Protein AF-A0AA37GB22-F1 (afdb_monomer_lite)

Sequence (127 aa):
MAALPAFGNYHHVQLAEALDAALDQRLGRHLRPTPAHLSRVVYIPKHKDITTHLPLYDVTDNYAKAVKSEYIGSSKFKLNLAMMKRPNGDGTDAEVRYLVNLESGLGETIVTVERRVPAHNGEMVKT

Radius of gyration: 21.54 Å; chains: 1; bounding box: 36×46×67 Å

pLDDT: mean 77.65, std 15.14, range [37.91, 92.06]

Structure (mmCIF, N/CA/C/O backbone):
data_AF-A0AA37GB22-F1
#
_entry.id   AF-A0AA37GB22-F1
#
loop_
_atom_site.group_PDB
_atom_site.id
_atom_site.type_symbol
_atom_site.label_atom_id
_atom_site.label_alt_id
_atom_site.label_comp_id
_atom_site.label_asym_id
_atom_site.label_entity_id
_atom_site.label_seq_id
_atom_site.pdbx_PDB_ins_code
_atom_site.Cartn_x
_atom_site.Cartn_y
_atom_site.Cartn_z
_atom_site.occupancy
_atom_site.B_iso_or_equiv
_atom_site.auth_seq_id
_atom_site.auth_comp_id
_atom_site.auth_asym_id
_atom_site.auth_atom_id
_atom_site.pdbx_PDB_model_num
ATOM 1 N N . MET A 1 1 ? -16.542 29.636 42.861 1.00 37.91 1 MET A N 1
ATOM 2 C CA . MET A 1 1 ? -15.179 29.229 42.459 1.00 37.91 1 MET A CA 1
ATOM 3 C C . MET A 1 1 ? -15.221 27.755 42.100 1.00 37.91 1 MET A C 1
ATOM 5 O O . MET A 1 1 ? -15.418 26.943 42.992 1.00 37.91 1 MET A O 1
ATOM 9 N N . ALA A 1 2 ? -15.151 27.414 40.812 1.00 42.41 2 ALA A N 1
ATOM 10 C CA . ALA A 1 2 ? -15.053 26.023 40.376 1.00 42.41 2 ALA A CA 1
ATOM 11 C C . ALA A 1 2 ? -13.574 25.614 40.408 1.00 42.41 2 ALA A C 1
ATOM 13 O O . ALA A 1 2 ? -12.738 26.290 39.809 1.00 42.41 2 ALA A O 1
ATOM 14 N N . ALA A 1 3 ? -13.253 24.567 41.166 1.00 43.38 3 ALA A N 1
ATOM 15 C CA . ALA A 1 3 ? -11.902 24.033 41.258 1.00 43.38 3 ALA A CA 1
ATOM 16 C C . ALA A 1 3 ? -11.512 23.358 39.933 1.00 43.38 3 ALA A C 1
ATOM 18 O O . ALA A 1 3 ? -12.283 22.578 39.373 1.00 43.38 3 ALA A O 1
ATOM 19 N N . LEU A 1 4 ? -10.319 23.678 39.433 1.00 43.03 4 LEU A N 1
ATOM 20 C CA . LEU A 1 4 ? -9.712 23.013 38.282 1.00 43.03 4 LEU A CA 1
ATOM 21 C C . LEU A 1 4 ? -9.394 21.551 38.647 1.00 43.03 4 LEU A C 1
ATOM 23 O O . LEU A 1 4 ? -8.898 21.309 39.750 1.00 43.03 4 LEU A O 1
ATOM 27 N N . PRO A 1 5 ? -9.635 20.573 37.757 1.00 44.84 5 PRO A N 1
ATOM 28 C CA . PRO A 1 5 ? -9.230 19.199 38.015 1.00 44.84 5 PRO A CA 1
ATOM 29 C C . PRO A 1 5 ? -7.699 19.096 38.032 1.00 44.84 5 PRO A C 1
ATOM 31 O O . PRO A 1 5 ? -7.008 19.605 37.146 1.00 44.84 5 PRO A O 1
ATOM 34 N N . ALA A 1 6 ? -7.176 18.439 39.066 1.00 47.34 6 ALA A N 1
ATOM 35 C CA . ALA A 1 6 ? -5.760 18.145 39.222 1.00 47.34 6 ALA A CA 1
ATOM 36 C C . ALA A 1 6 ? -5.305 17.147 38.145 1.00 47.34 6 ALA A C 1
ATOM 38 O O . ALA A 1 6 ? -5.664 15.971 38.172 1.00 47.34 6 ALA A O 1
ATOM 39 N N . PHE A 1 7 ? -4.484 17.615 37.205 1.00 46.41 7 PHE A N 1
ATOM 40 C CA . PHE A 1 7 ? -3.728 16.752 36.301 1.00 46.41 7 PHE A CA 1
ATOM 41 C C . PHE A 1 7 ? -2.580 16.107 37.080 1.00 46.41 7 PHE A C 1
ATOM 43 O O . PHE A 1 7 ? -1.464 16.618 37.124 1.00 46.41 7 PHE A O 1
ATOM 50 N N . GLY A 1 8 ? -2.880 14.992 37.737 1.00 45.06 8 GLY A N 1
ATOM 51 C CA . GLY A 1 8 ? -1.917 14.224 38.513 1.00 45.06 8 GLY A CA 1
ATOM 52 C C . GLY A 1 8 ? -2.305 12.756 38.552 1.00 45.06 8 GLY A C 1
ATOM 53 O O . GLY A 1 8 ? -2.774 12.289 39.578 1.00 45.06 8 GLY A O 1
ATOM 54 N N . ASN A 1 9 ? -2.168 12.061 37.419 1.00 41.22 9 ASN A N 1
ATOM 55 C CA . ASN A 1 9 ? -1.970 10.609 37.360 1.00 41.22 9 ASN A CA 1
ATOM 56 C C . ASN A 1 9 ? -1.660 10.187 35.916 1.00 41.22 9 ASN A C 1
ATOM 58 O O . ASN A 1 9 ? -2.557 9.992 35.101 1.00 41.22 9 ASN A O 1
ATOM 62 N N . TYR A 1 10 ? -0.375 10.026 35.595 1.00 47.22 10 TYR A N 1
ATOM 63 C CA . TYR A 1 10 ? 0.077 9.386 34.357 1.00 47.22 10 TYR A CA 1
ATOM 64 C C . TYR A 1 10 ? 0.153 7.870 34.563 1.00 47.22 10 TYR A C 1
ATOM 66 O O . TYR A 1 10 ? 1.226 7.276 34.506 1.00 47.22 10 TYR A O 1
ATOM 74 N N . HIS A 1 11 ? -0.978 7.231 34.844 1.00 46.94 11 HIS A N 1
ATOM 75 C CA . HIS A 1 11 ? -1.048 5.775 34.896 1.00 46.94 11 HIS A CA 1
ATOM 76 C C . HIS A 1 11 ? -2.040 5.306 33.838 1.00 46.94 11 HIS A C 1
ATOM 78 O O . HIS A 1 11 ? -3.234 5.552 33.939 1.00 46.94 11 HIS A O 1
ATOM 84 N N . HIS A 1 12 ? -1.492 4.666 32.802 1.00 47.06 12 HIS A N 1
ATOM 85 C CA . HIS A 1 12 ? -2.202 4.086 31.664 1.00 47.06 12 HIS A CA 1
ATOM 86 C C . HIS A 1 12 ? -3.005 5.085 30.830 1.00 47.06 12 HIS A C 1
ATOM 88 O O . HIS A 1 12 ? -4.229 5.041 30.793 1.00 47.06 12 HIS A O 1
ATOM 94 N N . VAL A 1 13 ? -2.306 5.903 30.036 1.00 50.47 13 VAL A N 1
ATOM 95 C CA . VAL A 1 13 ? -2.905 6.324 28.766 1.00 50.47 13 VAL A CA 1
ATOM 96 C C . VAL A 1 13 ? -3.147 5.037 27.985 1.00 50.47 13 VAL A C 1
ATOM 98 O O . VAL A 1 13 ? -2.203 4.420 27.483 1.00 50.47 13 VAL A O 1
ATOM 101 N N . GLN A 1 14 ? -4.392 4.565 27.953 1.00 56.94 14 GLN A N 1
ATOM 102 C CA . GLN A 1 14 ? -4.750 3.468 27.075 1.00 56.94 14 GLN A CA 1
ATOM 103 C C . GLN A 1 14 ? -4.444 3.965 25.664 1.00 56.94 14 GLN A C 1
ATOM 105 O O . GLN A 1 14 ? -5.015 4.953 25.214 1.00 56.94 14 GLN A O 1
ATOM 110 N N . LEU A 1 15 ? -3.502 3.327 24.966 1.00 57.31 15 LEU A N 1
ATOM 111 C CA . LEU A 1 15 ? -3.123 3.709 23.597 1.00 57.31 15 LEU A CA 1
ATOM 112 C C . LEU A 1 15 ? -4.353 3.830 22.680 1.00 57.31 15 LEU A C 1
ATOM 114 O O . LEU A 1 15 ? -4.354 4.633 21.755 1.00 57.31 15 LEU A O 1
ATOM 118 N N . ALA A 1 16 ? -5.414 3.077 22.981 1.00 59.59 16 ALA A N 1
ATOM 119 C CA . ALA A 1 16 ? -6.717 3.195 22.344 1.00 59.59 16 ALA A CA 1
ATOM 120 C C . ALA A 1 16 ? -7.367 4.584 22.519 1.00 59.59 16 ALA A C 1
ATOM 122 O O . ALA A 1 16 ? -7.873 5.121 21.541 1.00 59.59 16 ALA A O 1
ATOM 123 N N . GLU A 1 17 ? -7.316 5.178 23.713 1.00 58.88 17 GLU A N 1
ATOM 124 C CA . GLU A 1 17 ? -7.845 6.520 24.006 1.00 58.88 17 GLU A CA 1
ATOM 125 C C . GLU A 1 17 ? -6.954 7.631 23.427 1.00 58.88 17 GLU A C 1
ATOM 127 O O . GLU A 1 17 ? -7.451 8.650 22.952 1.00 58.88 17 GLU A O 1
ATOM 132 N N . ALA A 1 18 ? -5.630 7.431 23.398 1.00 61.78 18 ALA A N 1
ATOM 133 C CA . ALA A 1 18 ? -4.695 8.386 22.785 1.00 61.78 18 ALA A CA 1
ATOM 134 C C . ALA A 1 18 ? -4.788 8.452 21.257 1.00 61.78 18 ALA A C 1
ATOM 136 O O . ALA A 1 18 ? -4.402 9.452 20.656 1.00 61.78 18 ALA A O 1
ATOM 137 N N . LEU A 1 19 ? -5.248 7.376 20.624 1.00 66.50 19 LEU A N 1
ATOM 138 C CA . LEU A 1 19 ? -5.378 7.265 19.173 1.00 66.50 19 LEU A CA 1
ATOM 139 C C . LEU A 1 19 ? -6.836 7.402 18.722 1.00 66.50 19 LEU A C 1
ATOM 141 O O . LEU A 1 19 ? -7.150 7.090 17.573 1.00 66.50 19 LEU A O 1
ATOM 145 N N . ASP A 1 20 ? -7.719 7.838 19.619 1.00 78.25 20 ASP A N 1
ATOM 146 C CA . ASP A 1 20 ? -9.141 7.937 19.342 1.00 78.25 20 ASP A CA 1
ATOM 147 C C . ASP A 1 20 ? -9.466 9.084 18.372 1.00 78.25 20 ASP A C 1
ATOM 149 O O . ASP A 1 20 ? -8.881 10.173 18.408 1.00 78.25 20 ASP A O 1
ATOM 153 N N . ALA A 1 21 ? -10.461 8.852 17.517 1.00 73.25 21 ALA A N 1
ATOM 154 C CA . ALA A 1 21 ? -10.919 9.823 16.534 1.00 73.25 21 ALA A CA 1
ATOM 155 C C . ALA A 1 21 ? -11.466 11.098 17.200 1.00 73.25 21 ALA A C 1
ATOM 157 O O . ALA A 1 21 ? -11.327 12.188 16.639 1.00 73.25 21 ALA A O 1
ATOM 158 N N . ALA A 1 22 ? -12.038 10.993 18.407 1.00 77.19 22 ALA A N 1
ATOM 159 C CA . ALA A 1 22 ? -12.500 12.155 19.162 1.00 77.19 22 ALA A CA 1
ATOM 160 C C 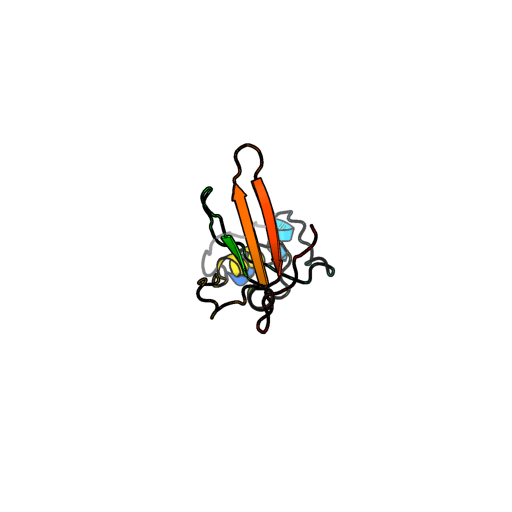. ALA A 1 22 ? -11.332 13.050 19.605 1.00 77.19 22 ALA A C 1
ATOM 162 O O . ALA A 1 22 ? -11.444 14.277 19.580 1.00 77.19 22 ALA A O 1
ATOM 163 N N . LEU A 1 23 ? -10.186 12.463 19.963 1.00 82.38 23 LEU A N 1
ATOM 164 C CA . LEU A 1 23 ? -8.980 13.222 20.287 1.00 82.38 23 LEU A CA 1
ATOM 165 C C . LEU A 1 23 ? -8.420 13.915 19.042 1.00 82.38 23 LEU A C 1
ATOM 167 O O . LEU A 1 23 ? -8.105 15.102 19.098 1.00 82.38 23 LEU A O 1
ATOM 171 N N . ASP A 1 24 ? -8.376 13.226 17.901 1.00 83.56 24 ASP A N 1
ATOM 172 C CA . ASP A 1 24 ? -7.968 13.835 16.631 1.00 83.56 24 ASP A CA 1
ATOM 173 C C . ASP A 1 24 ? -8.864 15.032 16.249 1.00 83.56 24 ASP A C 1
ATOM 175 O O . ASP A 1 24 ? -8.350 16.081 15.850 1.00 83.56 24 ASP A O 1
ATOM 179 N N . GLN A 1 25 ? -10.184 14.925 16.438 1.00 81.88 25 GLN A N 1
ATOM 180 C CA . GLN A 1 25 ? -11.118 16.037 16.222 1.00 81.88 25 GLN A CA 1
ATOM 181 C C . GLN A 1 25 ? -10.878 17.202 17.190 1.00 81.88 25 GLN A C 1
ATOM 183 O O . GLN A 1 25 ? -10.869 18.358 16.767 1.00 81.88 25 GLN A O 1
ATOM 188 N N . ARG A 1 26 ? -10.631 16.921 18.478 1.00 83.56 26 ARG A N 1
ATOM 189 C CA . ARG A 1 26 ? -10.290 17.951 19.480 1.00 83.56 26 ARG A CA 1
ATOM 190 C C . ARG A 1 26 ? -8.978 18.668 19.167 1.00 83.56 26 ARG A C 1
ATOM 192 O O . ARG A 1 26 ? -8.827 19.829 19.530 1.00 83.56 26 ARG A O 1
ATOM 199 N N . LEU A 1 27 ? -8.059 18.006 18.467 1.00 84.19 27 LEU A N 1
ATOM 200 C CA . LEU A 1 27 ? -6.825 18.597 17.942 1.00 84.19 27 LEU A CA 1
ATOM 201 C C . LEU A 1 27 ? -7.030 19.353 16.614 1.00 84.19 27 LEU A C 1
ATOM 203 O O . LEU A 1 27 ? -6.052 19.732 15.971 1.00 84.19 27 LEU A O 1
ATOM 207 N N . GLY A 1 28 ? -8.277 19.564 16.180 1.00 82.56 28 GLY A N 1
ATOM 208 C CA . GLY A 1 28 ? -8.612 20.309 14.966 1.00 82.56 28 GLY A CA 1
ATOM 209 C C . GLY A 1 28 ? -8.399 19.528 13.668 1.00 82.56 28 GLY A C 1
ATOM 210 O O . GLY A 1 28 ? -8.357 20.125 12.593 1.00 82.56 28 GLY A O 1
ATOM 211 N N . ARG A 1 29 ? -8.242 18.198 13.723 1.00 83.50 29 ARG A N 1
ATOM 212 C CA . ARG A 1 29 ? -8.087 17.380 12.512 1.00 83.50 29 ARG A CA 1
ATOM 213 C C . ARG A 1 29 ? -9.450 17.080 11.897 1.00 83.50 29 ARG A C 1
ATOM 215 O O . ARG A 1 29 ? -10.327 16.501 12.533 1.00 83.50 29 ARG A O 1
ATOM 222 N N . HIS A 1 30 ? -9.600 17.405 10.617 1.00 82.62 30 HIS A N 1
ATOM 223 C CA . HIS A 1 30 ? -10.797 17.094 9.836 1.00 82.62 30 HIS A CA 1
ATOM 224 C C . HIS A 1 30 ? -10.655 15.738 9.146 1.00 82.62 30 HIS A C 1
ATOM 226 O O . HIS A 1 30 ? -10.303 15.644 7.970 1.00 82.62 30 HIS A O 1
ATOM 232 N N . LEU A 1 31 ? -10.905 14.680 9.910 1.00 84.56 31 LEU A N 1
ATOM 233 C CA . LEU A 1 31 ? -10.847 13.309 9.423 1.00 84.56 31 LEU A CA 1
ATOM 234 C C . LEU A 1 31 ? -12.021 13.005 8.483 1.00 84.56 31 LEU A C 1
ATOM 236 O O . LEU A 1 31 ? -13.154 13.417 8.732 1.00 84.56 31 LEU A O 1
ATOM 240 N N . ARG A 1 32 ? -11.751 12.275 7.397 1.00 82.44 32 ARG A N 1
ATOM 241 C CA . ARG A 1 32 ? -12.763 11.824 6.433 1.00 82.44 32 ARG A CA 1
ATOM 242 C C . ARG A 1 32 ? -12.609 10.328 6.166 1.00 82.44 32 ARG A C 1
ATOM 244 O O . ARG A 1 32 ? -11.489 9.813 6.245 1.00 82.44 32 ARG A O 1
ATOM 251 N N . PRO A 1 33 ? -13.712 9.613 5.883 1.00 83.19 33 PRO A N 1
ATOM 252 C CA . PRO A 1 33 ? -13.626 8.211 5.502 1.00 83.19 33 PRO A CA 1
ATOM 253 C C . PRO A 1 33 ? -12.888 8.081 4.170 1.00 83.19 33 PRO A C 1
ATOM 255 O O . PRO A 1 33 ? -12.842 9.028 3.379 1.00 83.19 33 PRO A O 1
ATOM 258 N N . THR A 1 34 ? -12.332 6.898 3.913 1.00 81.81 34 THR A N 1
ATOM 259 C CA . THR A 1 34 ? -11.771 6.570 2.601 1.00 81.81 34 THR A CA 1
ATOM 260 C C . THR A 1 34 ? -12.836 6.780 1.524 1.00 81.81 34 THR A C 1
ATOM 262 O O . THR A 1 34 ? -13.927 6.215 1.639 1.00 81.81 34 THR A O 1
ATOM 265 N N . PRO A 1 35 ? -12.566 7.592 0.487 1.00 85.50 35 PRO A N 1
ATOM 266 C CA . PRO A 1 35 ? -13.505 7.765 -0.611 1.00 85.50 35 PRO A CA 1
ATOM 267 C C . PRO A 1 35 ? -13.864 6.421 -1.257 1.00 85.50 35 PRO A C 1
ATOM 269 O O . PRO A 1 35 ? -12.977 5.651 -1.613 1.00 85.50 35 PRO A O 1
ATOM 272 N N . ALA A 1 36 ? -15.158 6.162 -1.463 1.00 85.00 36 ALA A N 1
ATOM 273 C CA . ALA A 1 36 ? -15.656 4.859 -1.924 1.00 85.00 36 ALA A CA 1
ATOM 274 C C . ALA A 1 36 ? -15.143 4.426 -3.313 1.00 85.00 36 ALA A C 1
ATOM 276 O O . ALA A 1 36 ? -15.149 3.242 -3.633 1.00 85.00 36 ALA A O 1
ATOM 277 N N . HIS A 1 37 ? -14.695 5.373 -4.142 1.00 87.38 37 HIS A N 1
ATOM 278 C CA . HIS A 1 37 ? -14.119 5.077 -5.456 1.00 87.38 37 HIS A CA 1
ATOM 279 C C . HIS A 1 37 ? -12.678 4.538 -5.377 1.00 87.38 37 HIS A C 1
ATOM 281 O O . HIS A 1 37 ? -12.173 4.005 -6.365 1.00 87.38 37 HIS A O 1
ATOM 287 N N . LEU A 1 38 ? -12.007 4.660 -4.226 1.00 86.38 38 LEU A N 1
ATOM 288 C CA . LEU A 1 38 ? -10.673 4.105 -4.007 1.00 86.38 38 LEU A CA 1
ATOM 289 C C . LEU A 1 38 ? -10.797 2.642 -3.576 1.00 86.38 38 LEU A C 1
ATOM 291 O O . LEU A 1 38 ? -11.021 2.337 -2.409 1.00 86.38 38 LEU A O 1
ATOM 295 N N . SER A 1 39 ? -10.662 1.737 -4.542 1.00 86.75 39 SER A N 1
ATOM 296 C CA . SER A 1 39 ? -10.913 0.300 -4.360 1.00 86.75 39 SER A CA 1
ATOM 297 C C . SER A 1 39 ? -9.656 -0.569 -4.310 1.00 86.75 39 SER A C 1
ATOM 299 O O . SER A 1 39 ? -9.753 -1.748 -3.978 1.00 86.75 39 SER A O 1
ATOM 301 N N . ARG A 1 40 ? -8.483 -0.020 -4.645 1.00 89.12 40 ARG A N 1
ATOM 302 C CA . ARG A 1 40 ? -7.221 -0.768 -4.712 1.00 89.12 40 ARG A CA 1
ATOM 303 C C . ARG A 1 40 ? -6.096 -0.012 -4.024 1.00 89.12 40 ARG A C 1
ATOM 305 O O . ARG A 1 40 ? -5.984 1.205 -4.165 1.00 89.12 40 ARG A O 1
ATOM 312 N N . VAL A 1 41 ? -5.232 -0.758 -3.343 1.00 90.81 41 VAL A N 1
ATOM 313 C CA . VAL A 1 41 ? -4.003 -0.242 -2.740 1.00 90.81 41 VAL A CA 1
ATOM 314 C C . VAL A 1 41 ? -2.812 -0.978 -3.321 1.00 90.81 41 VAL A C 1
ATOM 316 O O . VAL A 1 41 ? -2.757 -2.205 -3.323 1.00 90.81 41 VAL A O 1
ATOM 319 N N . VAL A 1 42 ? -1.850 -0.204 -3.813 1.00 92.06 42 VAL A N 1
ATOM 320 C CA . VAL A 1 42 ? -0.642 -0.723 -4.444 1.00 92.06 42 VAL A CA 1
ATOM 321 C C . VAL A 1 42 ? 0.571 -0.278 -3.637 1.00 92.06 42 VAL A C 1
ATOM 323 O O . VAL A 1 42 ? 0.713 0.903 -3.320 1.00 92.06 42 VAL A O 1
ATOM 326 N N . TYR A 1 43 ? 1.443 -1.222 -3.295 1.00 91.75 43 TYR A N 1
ATOM 327 C CA . TYR A 1 43 ? 2.710 -0.938 -2.633 1.00 91.75 43 TYR A CA 1
ATOM 328 C C . TYR A 1 43 ? 3.816 -0.724 -3.666 1.00 91.75 43 TYR A C 1
ATOM 330 O O . TYR A 1 43 ? 4.039 -1.572 -4.533 1.00 91.75 43 TYR A O 1
ATOM 338 N N . ILE A 1 44 ? 4.523 0.400 -3.528 1.00 91.56 44 ILE A N 1
ATOM 339 C CA . ILE A 1 44 ? 5.711 0.741 -4.311 1.00 91.56 44 ILE A CA 1
ATOM 340 C C . ILE A 1 44 ? 6.945 0.443 -3.446 1.00 91.56 44 ILE A C 1
ATOM 342 O O . ILE A 1 44 ? 7.148 1.112 -2.426 1.00 91.56 44 ILE A O 1
ATOM 346 N N . PRO A 1 45 ? 7.776 -0.544 -3.815 1.00 89.88 45 PRO A N 1
ATOM 347 C CA . PRO A 1 45 ? 9.016 -0.819 -3.109 1.00 89.88 45 PRO A CA 1
ATOM 348 C C . PRO A 1 45 ? 9.989 0.351 -3.174 1.00 89.88 45 PRO A C 1
ATOM 350 O O . PRO A 1 45 ? 9.964 1.186 -4.086 1.00 89.88 45 PRO A O 1
ATOM 353 N N . LYS A 1 46 ? 10.919 0.365 -2.218 1.00 88.94 46 LYS A N 1
ATOM 354 C CA . LYS A 1 46 ? 12.071 1.259 -2.289 1.00 88.94 46 LYS A CA 1
ATOM 355 C C . LYS A 1 46 ? 12.850 0.960 -3.570 1.00 88.94 46 LYS A C 1
ATOM 357 O O . LYS A 1 46 ? 13.268 -0.172 -3.789 1.00 88.94 46 LYS A O 1
ATOM 362 N N . HIS A 1 47 ? 13.077 1.993 -4.363 1.00 88.81 47 HIS A N 1
ATOM 363 C CA . HIS A 1 47 ? 13.826 1.938 -5.610 1.00 88.81 47 HIS A CA 1
ATOM 364 C C . HIS A 1 47 ? 14.946 2.983 -5.588 1.00 88.81 47 HIS A C 1
ATOM 366 O O . HIS A 1 47 ? 14.994 3.849 -4.711 1.00 88.81 47 HIS A O 1
ATOM 372 N N . LYS A 1 48 ? 15.895 2.836 -6.508 1.00 88.06 48 LYS A N 1
ATOM 373 C CA . LYS A 1 48 ? 16.986 3.787 -6.764 1.00 88.06 48 LYS A CA 1
ATOM 374 C C . LYS A 1 48 ? 16.865 4.329 -8.184 1.00 88.06 48 LYS A C 1
ATOM 376 O O . LYS A 1 48 ? 16.213 3.702 -9.012 1.00 88.06 48 LYS A O 1
ATOM 381 N N . ASP A 1 49 ? 17.592 5.391 -8.489 1.00 84.19 49 ASP A N 1
ATOM 382 C CA . ASP A 1 49 ? 17.586 6.015 -9.821 1.00 84.19 49 ASP A CA 1
ATOM 383 C C . ASP A 1 49 ? 18.063 5.067 -10.941 1.00 84.19 49 ASP A C 1
ATOM 385 O O . ASP A 1 49 ? 17.738 5.264 -12.102 1.00 84.19 49 ASP A O 1
ATOM 389 N N . ILE A 1 50 ? 18.776 3.990 -10.591 1.00 85.38 50 ILE A N 1
ATOM 390 C CA . ILE A 1 50 ? 19.218 2.933 -11.520 1.00 85.38 50 ILE A CA 1
ATOM 391 C C . ILE A 1 50 ? 18.172 1.826 -11.764 1.00 85.38 50 ILE A C 1
ATOM 393 O O . ILE A 1 50 ? 18.486 0.809 -12.377 1.00 85.38 50 ILE A O 1
ATOM 397 N N . THR A 1 51 ? 16.964 1.942 -11.204 1.00 87.38 51 THR A N 1
ATOM 398 C CA . THR A 1 51 ? 15.953 0.872 -11.269 1.00 87.38 51 THR A CA 1
ATOM 399 C C . THR A 1 51 ? 15.316 0.839 -12.651 1.00 87.38 51 THR A C 1
ATOM 401 O O . THR A 1 51 ? 14.586 1.755 -13.004 1.00 87.38 51 THR A O 1
ATOM 404 N N . THR A 1 52 ? 15.546 -0.237 -13.401 1.00 88.88 52 THR A N 1
ATOM 405 C CA . THR A 1 52 ? 14.957 -0.440 -14.736 1.00 88.88 52 THR A CA 1
ATOM 406 C C . THR A 1 52 ? 13.636 -1.203 -14.699 1.00 88.88 52 THR A C 1
ATOM 408 O O . THR A 1 52 ? 12.802 -1.032 -15.578 1.00 88.88 52 THR A O 1
ATOM 411 N N . HIS A 1 53 ? 13.417 -2.027 -13.673 1.00 89.94 53 HIS A N 1
ATOM 412 C CA . HIS A 1 53 ? 12.195 -2.807 -13.492 1.00 89.94 53 HIS A CA 1
ATOM 413 C C . HIS A 1 53 ? 11.687 -2.635 -12.062 1.00 89.94 53 HIS A C 1
ATOM 415 O O . HIS A 1 53 ? 12.362 -3.014 -11.102 1.00 89.94 53 HIS A O 1
ATOM 421 N N . LEU A 1 54 ? 10.497 -2.061 -11.913 1.00 90.62 54 LEU A N 1
ATOM 422 C CA . LEU A 1 54 ? 9.874 -1.778 -10.627 1.00 90.62 54 LEU A CA 1
ATOM 423 C C . LEU A 1 54 ? 8.569 -2.578 -10.486 1.00 90.62 54 LEU A C 1
ATOM 425 O O . LEU A 1 54 ? 7.554 -2.222 -11.092 1.00 90.62 54 LEU A O 1
ATOM 429 N N . PRO A 1 55 ? 8.568 -3.662 -9.689 1.00 89.81 55 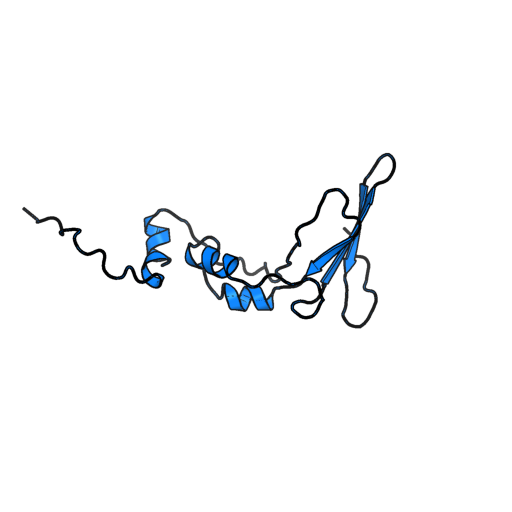PRO A N 1
ATOM 430 C CA . PRO A 1 55 ? 7.352 -4.407 -9.404 1.00 89.81 55 PRO A CA 1
ATOM 431 C C . PRO A 1 55 ? 6.471 -3.632 -8.421 1.00 89.81 55 PRO A C 1
ATOM 433 O O . PRO A 1 55 ? 6.938 -3.167 -7.380 1.00 89.81 55 PRO A O 1
ATOM 436 N N . LEU A 1 56 ? 5.183 -3.534 -8.734 1.00 91.25 56 LEU A N 1
ATOM 437 C CA . LEU A 1 56 ? 4.162 -2.968 -7.865 1.00 91.25 56 LEU A CA 1
ATOM 438 C C . LEU A 1 56 ? 3.240 -4.076 -7.360 1.00 91.25 56 LEU A C 1
ATOM 440 O O . LEU A 1 56 ? 2.706 -4.863 -8.146 1.00 91.25 56 LEU A O 1
ATOM 444 N N . TYR A 1 57 ? 3.031 -4.113 -6.049 1.00 90.81 57 TYR A N 1
ATOM 445 C CA . TYR A 1 57 ? 2.327 -5.207 -5.379 1.00 90.81 57 TYR A CA 1
ATOM 446 C C . TYR A 1 57 ? 0.904 -4.791 -5.035 1.00 90.81 57 TYR A C 1
ATOM 448 O O . TYR A 1 57 ? 0.711 -3.716 -4.463 1.00 90.81 57 TYR A O 1
ATOM 456 N N . ASP A 1 58 ? -0.086 -5.629 -5.342 1.00 90.94 58 ASP A N 1
ATOM 457 C CA . ASP A 1 58 ? -1.441 -5.422 -4.826 1.00 90.94 58 ASP A CA 1
ATOM 458 C C . ASP A 1 58 ? -1.461 -5.815 -3.345 1.00 90.94 58 ASP A C 1
ATOM 460 O O . ASP A 1 58 ? -1.205 -6.961 -2.981 1.00 90.94 58 ASP A O 1
ATOM 464 N N . VAL A 1 59 ? -1.717 -4.833 -2.484 1.00 91.88 59 VAL A N 1
ATOM 465 C CA . VAL A 1 59 ? -1.779 -5.012 -1.028 1.00 91.88 59 VAL A CA 1
ATOM 466 C C . VAL A 1 59 ? -3.159 -4.662 -0.486 1.00 91.88 59 VAL A C 1
ATOM 468 O O . VAL A 1 59 ? -3.294 -4.402 0.706 1.00 91.88 59 VAL A O 1
ATOM 471 N N . THR A 1 60 ? -4.184 -4.642 -1.341 1.00 91.19 60 THR A N 1
ATOM 472 C CA . THR A 1 60 ? -5.543 -4.212 -0.983 1.00 91.19 60 THR A CA 1
ATOM 473 C C . THR A 1 60 ? -6.083 -4.968 0.230 1.00 91.19 60 THR A C 1
ATOM 475 O O . THR A 1 60 ? -6.532 -4.341 1.189 1.00 91.19 60 THR A O 1
ATOM 478 N N . ASP A 1 61 ? -5.948 -6.294 0.250 1.00 89.62 61 ASP A N 1
ATOM 479 C CA . ASP A 1 61 ? -6.434 -7.120 1.360 1.00 89.62 61 ASP A CA 1
ATOM 480 C C . ASP A 1 61 ? -5.645 -6.884 2.651 1.00 89.62 61 ASP A C 1
ATOM 482 O O . ASP A 1 61 ? -6.222 -6.786 3.736 1.00 89.62 61 ASP A O 1
ATOM 486 N N . ASN A 1 62 ? -4.318 -6.765 2.549 1.00 90.19 62 ASN A N 1
ATOM 487 C CA . ASN A 1 62 ? -3.451 -6.513 3.701 1.00 90.19 62 ASN A CA 1
ATOM 488 C C . ASN A 1 62 ? -3.719 -5.127 4.292 1.00 90.19 62 ASN A C 1
ATOM 490 O O . ASN A 1 62 ? -3.815 -4.978 5.511 1.00 90.19 62 ASN A O 1
ATOM 494 N N . TYR A 1 63 ? -3.918 -4.134 3.428 1.00 90.44 63 TYR A N 1
ATOM 495 C CA . TYR A 1 63 ? -4.306 -2.787 3.806 1.00 90.44 63 TYR A CA 1
ATOM 496 C C . TYR A 1 63 ? -5.662 -2.784 4.512 1.00 90.44 63 TYR A C 1
ATOM 498 O O . TYR A 1 63 ? -5.753 -2.289 5.633 1.00 90.44 63 TYR A O 1
ATOM 506 N N . ALA A 1 64 ? -6.692 -3.399 3.922 1.00 89.50 64 ALA A N 1
ATOM 507 C CA . ALA A 1 64 ? -8.026 -3.471 4.517 1.00 89.50 64 ALA A CA 1
ATOM 508 C C . ALA A 1 64 ? -8.007 -4.150 5.898 1.00 89.50 64 ALA A C 1
ATOM 510 O O . ALA A 1 64 ? -8.655 -3.677 6.832 1.00 89.50 64 ALA A O 1
ATOM 511 N N . LYS A 1 65 ? -7.209 -5.212 6.070 1.00 90.31 65 LYS A N 1
ATOM 512 C CA . LYS A 1 65 ? -7.015 -5.878 7.370 1.00 90.31 65 LYS A CA 1
ATOM 513 C C . LYS A 1 65 ? -6.301 -4.987 8.391 1.00 90.31 65 LYS A C 1
ATOM 515 O O . LYS A 1 65 ? -6.664 -5.012 9.568 1.00 90.31 65 LYS A O 1
ATOM 520 N N . ALA A 1 66 ? -5.302 -4.218 7.955 1.00 89.81 66 ALA A N 1
ATOM 521 C CA . ALA A 1 66 ? -4.506 -3.356 8.823 1.00 89.81 66 ALA A CA 1
ATOM 522 C C . ALA A 1 66 ? -5.278 -2.105 9.264 1.00 89.81 66 ALA A C 1
ATOM 524 O O . ALA A 1 66 ? -5.435 -1.867 10.462 1.00 89.81 66 ALA A O 1
ATOM 525 N N . VAL A 1 67 ? -5.780 -1.307 8.317 1.00 86.62 67 VAL A N 1
ATOM 526 C CA . VAL A 1 67 ? -6.428 -0.022 8.627 1.00 86.62 67 VAL A CA 1
ATOM 527 C C . VAL A 1 67 ? -7.917 -0.152 8.938 1.00 86.62 67 VAL A C 1
ATOM 529 O O . VAL A 1 67 ? -8.467 0.737 9.580 1.00 86.62 67 VAL A O 1
ATOM 532 N N . LYS A 1 68 ? -8.569 -1.257 8.549 1.00 84.31 68 LYS A N 1
ATOM 533 C CA . LYS A 1 68 ? -10.005 -1.499 8.772 1.00 84.31 68 LYS A CA 1
ATOM 534 C C . LYS A 1 68 ? -10.843 -0.308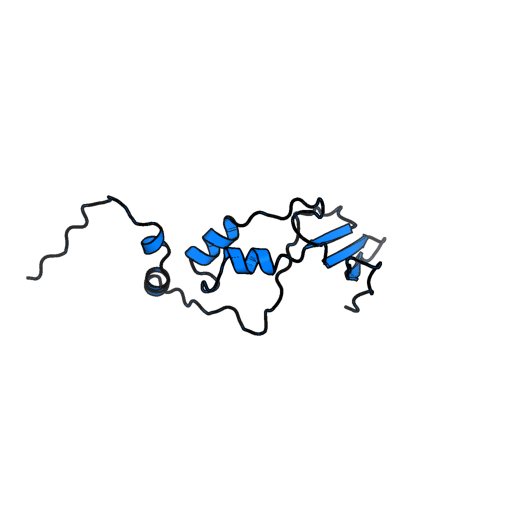 8.277 1.00 84.31 68 LYS A C 1
ATOM 536 O O . LYS A 1 68 ? -10.657 0.144 7.153 1.00 84.31 68 LYS A O 1
ATOM 541 N N . SER A 1 69 ? -11.739 0.207 9.118 1.00 82.62 69 SER A N 1
ATOM 542 C CA . SER A 1 69 ? -12.603 1.359 8.828 1.00 82.62 69 SER A CA 1
ATOM 543 C C . SER A 1 69 ? -12.099 2.657 9.469 1.00 82.62 69 SER A C 1
ATOM 545 O O . SER A 1 69 ? -12.889 3.569 9.707 1.00 82.62 69 SER A O 1
ATOM 547 N N . GLU A 1 70 ? -10.809 2.738 9.809 1.00 86.88 70 GLU A N 1
ATOM 548 C CA . GLU A 1 70 ? -10.237 3.947 10.402 1.00 86.88 70 GLU A CA 1
ATOM 549 C C . GLU A 1 70 ? -10.229 5.101 9.394 1.00 86.88 70 GLU A C 1
ATOM 551 O O . GLU A 1 70 ? -9.934 4.923 8.210 1.00 86.88 70 GLU A O 1
ATOM 556 N N . TYR A 1 71 ? -10.522 6.310 9.871 1.00 87.31 71 TYR A N 1
ATOM 557 C CA . TYR A 1 71 ? -10.500 7.497 9.024 1.00 87.31 71 TYR A CA 1
ATOM 558 C C . TYR A 1 71 ? -9.095 7.780 8.491 1.00 87.31 71 TYR A C 1
ATOM 560 O O . TYR A 1 71 ? -8.120 7.776 9.249 1.00 87.31 71 TYR A O 1
ATOM 568 N N . ILE A 1 72 ? -8.995 8.114 7.202 1.00 85.88 72 ILE A N 1
ATOM 569 C CA . ILE A 1 72 ? -7.709 8.453 6.593 1.00 85.88 72 ILE A CA 1
ATOM 570 C C . ILE A 1 72 ? -7.088 9.628 7.350 1.00 85.88 72 ILE A C 1
ATOM 572 O O . ILE A 1 72 ? -7.707 10.673 7.551 1.00 85.88 72 ILE A O 1
ATOM 576 N N . GLY A 1 73 ? -5.830 9.445 7.750 1.00 83.44 73 GLY A N 1
ATOM 577 C CA . GLY A 1 73 ? -5.041 10.471 8.426 1.00 83.44 73 GLY A CA 1
ATOM 578 C C . GLY A 1 73 ? -5.208 10.526 9.945 1.00 83.44 73 GLY A C 1
ATOM 579 O O . GLY A 1 73 ? -4.470 11.296 10.572 1.00 83.44 73 GLY A O 1
ATOM 580 N N . SER A 1 74 ? -6.087 9.705 10.535 1.00 88.31 74 SER A N 1
ATOM 581 C CA . SER A 1 74 ? -6.182 9.565 11.993 1.00 88.31 74 SER A CA 1
ATOM 582 C C . SER A 1 74 ? -4.883 9.011 12.576 1.00 88.31 74 SER A C 1
ATOM 584 O O . SER A 1 74 ? -4.077 8.372 11.885 1.00 88.31 74 SER A O 1
ATOM 586 N N . SER A 1 75 ? -4.656 9.259 13.862 1.00 88.19 75 SER A N 1
ATOM 587 C CA . SER A 1 75 ? -3.463 8.760 14.549 1.00 88.19 75 SER A CA 1
ATOM 588 C C . SER A 1 75 ? -3.426 7.225 14.525 1.00 88.19 75 SER A C 1
ATOM 590 O O . SER A 1 75 ? -2.391 6.628 14.219 1.00 88.19 75 SER A O 1
ATOM 592 N N . LYS A 1 76 ? -4.584 6.583 14.723 1.00 88.00 76 LYS A N 1
ATOM 593 C CA . LYS A 1 76 ? -4.746 5.127 14.637 1.00 88.00 76 LYS A CA 1
ATOM 594 C C . LYS A 1 76 ? -4.534 4.581 13.229 1.00 88.00 76 LYS A C 1
ATOM 596 O O . LYS A 1 76 ? -3.834 3.587 13.065 1.00 88.00 76 LYS A O 1
ATOM 601 N N . PHE A 1 77 ? -5.067 5.257 12.210 1.00 89.38 77 PHE A N 1
ATOM 602 C CA . PHE A 1 77 ? -4.844 4.906 10.808 1.00 89.38 77 PHE A CA 1
ATOM 603 C C . PHE A 1 77 ? -3.350 4.893 10.475 1.00 89.38 77 PHE A C 1
ATOM 605 O O . PHE A 1 77 ? -2.844 3.916 9.926 1.00 89.38 77 PHE A O 1
ATOM 612 N N . LYS A 1 78 ? -2.629 5.958 10.852 1.00 89.00 78 LYS A N 1
ATOM 613 C CA . LYS A 1 78 ? -1.186 6.085 10.600 1.00 89.00 78 LYS A CA 1
ATOM 614 C C . LYS A 1 78 ? -0.391 4.994 11.305 1.00 89.00 78 LYS A C 1
ATOM 616 O O . LYS A 1 78 ? 0.494 4.408 10.687 1.00 89.00 78 LYS A O 1
ATOM 621 N N . LEU A 1 79 ? -0.712 4.713 12.568 1.00 90.31 79 LEU A N 1
ATOM 622 C CA . LEU A 1 79 ? -0.042 3.664 13.330 1.00 90.31 79 LEU A CA 1
ATOM 623 C C . LEU A 1 79 ? -0.287 2.285 12.706 1.00 90.31 79 LEU A C 1
ATOM 625 O O . LEU A 1 79 ? 0.667 1.561 12.437 1.00 90.31 79 LEU A O 1
ATOM 629 N N . ASN A 1 80 ? -1.544 1.942 12.422 1.00 91.12 80 ASN A N 1
ATOM 630 C CA . ASN A 1 80 ? -1.900 0.657 11.823 1.00 91.12 80 ASN A CA 1
ATOM 631 C C . ASN A 1 80 ? -1.224 0.458 10.462 1.00 91.12 80 ASN A C 1
ATOM 633 O O . ASN A 1 80 ? -0.698 -0.618 10.184 1.00 91.12 80 ASN A O 1
ATOM 637 N N . LEU A 1 81 ? -1.191 1.507 9.636 1.00 90.25 81 LEU A N 1
ATOM 638 C CA . LEU A 1 81 ? -0.505 1.480 8.350 1.00 90.25 81 LEU A CA 1
ATOM 639 C C . LEU A 1 81 ? 1.010 1.288 8.515 1.00 90.25 81 LEU A C 1
ATOM 641 O O . LEU A 1 81 ? 1.608 0.509 7.779 1.00 90.25 81 LEU A O 1
ATOM 645 N N . ALA A 1 82 ? 1.631 1.963 9.488 1.00 89.38 82 ALA A N 1
ATOM 646 C CA . ALA A 1 82 ? 3.062 1.837 9.764 1.00 89.38 82 ALA A CA 1
ATOM 647 C C . ALA A 1 82 ? 3.455 0.440 10.275 1.00 89.38 82 ALA A C 1
ATOM 649 O O . ALA A 1 82 ? 4.563 -0.019 10.001 1.00 89.38 82 ALA A O 1
ATOM 650 N N . MET A 1 83 ? 2.546 -0.232 10.986 1.00 89.62 83 MET A N 1
ATOM 651 C CA . MET A 1 83 ? 2.733 -1.590 11.510 1.00 89.62 83 MET A CA 1
ATOM 652 C C . MET A 1 83 ? 2.409 -2.688 10.488 1.00 89.62 83 MET A C 1
ATOM 654 O O . MET A 1 83 ? 2.677 -3.862 10.745 1.00 89.62 83 MET A O 1
ATOM 658 N N . MET A 1 84 ? 1.833 -2.341 9.334 1.00 90.81 84 MET A N 1
ATOM 659 C CA . MET A 1 84 ? 1.538 -3.306 8.280 1.00 90.81 84 MET A CA 1
ATOM 660 C C . MET A 1 84 ? 2.839 -3.916 7.739 1.00 90.81 84 MET A C 1
ATOM 662 O O . MET A 1 84 ? 3.765 -3.199 7.348 1.00 90.81 84 MET A O 1
ATOM 666 N N . LYS A 1 85 ? 2.900 -5.254 7.676 1.00 86.62 85 LYS A N 1
ATOM 667 C CA . LYS A 1 85 ? 4.027 -5.967 7.063 1.00 86.62 85 LYS A CA 1
ATOM 668 C C . LYS A 1 85 ? 4.159 -5.532 5.600 1.00 86.62 85 LYS A C 1
ATOM 670 O O . LYS A 1 85 ? 3.197 -5.589 4.835 1.00 86.62 85 LYS A O 1
ATOM 675 N N . ARG A 1 86 ? 5.359 -5.095 5.217 1.00 87.12 86 ARG A N 1
ATOM 676 C CA . ARG A 1 86 ? 5.673 -4.767 3.822 1.00 87.12 86 ARG A CA 1
ATOM 677 C C . ARG A 1 86 ? 5.834 -6.064 3.026 1.00 87.12 86 ARG A C 1
ATOM 679 O O . ARG A 1 86 ? 6.384 -7.016 3.576 1.00 87.12 86 ARG A O 1
ATOM 686 N N . PRO A 1 87 ? 5.405 -6.107 1.756 1.00 85.81 87 PRO A N 1
ATOM 687 C CA . PRO A 1 87 ? 5.735 -7.218 0.875 1.00 85.81 87 PRO A CA 1
ATOM 688 C C . PRO A 1 87 ? 7.250 -7.439 0.824 1.00 85.81 87 PRO A C 1
ATOM 690 O O . PRO A 1 87 ? 8.004 -6.492 0.592 1.00 85.81 87 PRO A O 1
ATOM 693 N N . ASN A 1 88 ? 7.685 -8.681 1.028 1.00 76.44 88 ASN A N 1
ATOM 694 C CA . ASN A 1 88 ? 9.104 -9.047 1.026 1.00 76.44 88 ASN A CA 1
ATOM 695 C C . ASN A 1 88 ? 9.714 -9.101 -0.388 1.00 76.44 88 ASN A C 1
ATOM 697 O O . ASN A 1 88 ? 10.932 -9.141 -0.533 1.00 76.44 88 ASN A O 1
ATOM 701 N N . GLY A 1 89 ? 8.875 -9.068 -1.428 1.00 70.38 89 GLY A N 1
ATOM 702 C CA . GLY A 1 89 ? 9.294 -9.045 -2.831 1.00 70.38 89 GLY A CA 1
ATOM 703 C C . GLY A 1 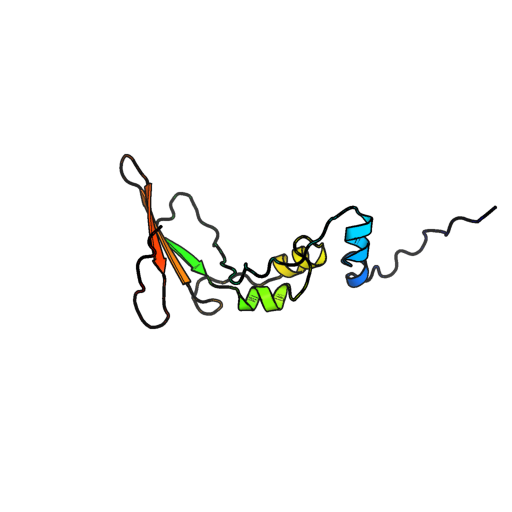89 ? 9.632 -10.410 -3.434 1.00 70.38 89 GLY A C 1
ATOM 704 O O . GLY A 1 89 ? 10.021 -10.485 -4.593 1.00 70.38 89 GLY A O 1
ATOM 705 N N . ASP A 1 90 ? 9.441 -11.486 -2.675 1.00 69.06 90 ASP A N 1
ATOM 706 C CA . ASP A 1 90 ? 9.570 -12.882 -3.112 1.00 69.06 90 ASP A CA 1
ATOM 707 C C . ASP A 1 90 ? 8.288 -13.432 -3.773 1.00 69.06 90 ASP A C 1
ATOM 709 O O . ASP A 1 90 ? 8.253 -14.576 -4.218 1.00 69.06 90 ASP A O 1
ATOM 713 N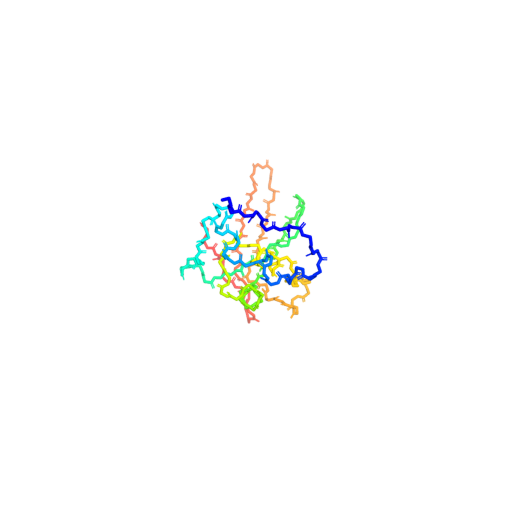 N . GLY A 1 91 ? 7.227 -12.620 -3.827 1.00 64.38 91 GLY A N 1
ATOM 714 C CA . GLY A 1 91 ? 5.926 -12.986 -4.387 1.00 64.38 91 GLY A CA 1
ATOM 715 C C . GLY A 1 91 ? 5.056 -13.858 -3.477 1.00 64.38 91 GLY A C 1
ATOM 716 O O . GLY A 1 91 ? 3.964 -14.23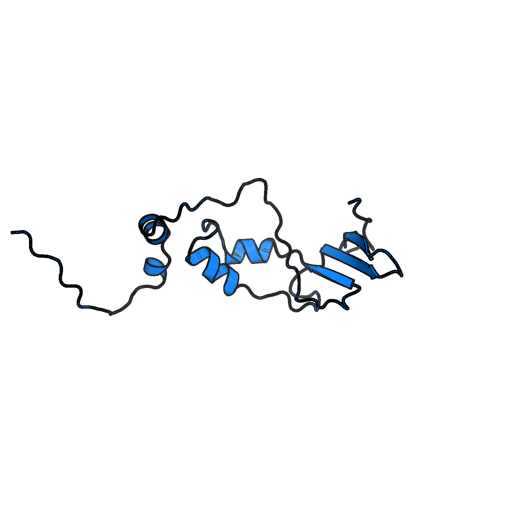1 -3.893 1.00 64.38 91 GLY A O 1
ATOM 717 N N . THR A 1 92 ? 5.491 -14.167 -2.248 1.00 69.31 92 THR A N 1
ATOM 718 C CA . THR A 1 92 ? 4.720 -15.013 -1.316 1.00 69.31 92 THR A CA 1
ATOM 719 C C . THR A 1 92 ? 3.741 -14.207 -0.460 1.00 69.31 92 THR A C 1
ATOM 721 O O . THR A 1 92 ? 2.662 -14.687 -0.121 1.00 69.31 92 THR A O 1
ATOM 724 N N . ASP A 1 93 ? 4.100 -12.962 -0.141 1.00 71.25 93 ASP A N 1
ATOM 725 C CA . ASP A 1 93 ? 3.344 -12.093 0.770 1.00 71.25 93 ASP A CA 1
ATOM 726 C C . ASP A 1 93 ? 2.349 -11.147 0.070 1.00 71.25 93 ASP A C 1
ATOM 728 O O . ASP A 1 93 ? 1.460 -10.587 0.720 1.00 71.25 93 ASP A O 1
ATOM 732 N N . ALA A 1 94 ? 2.531 -10.911 -1.232 1.00 77.62 94 ALA A N 1
ATOM 733 C CA . ALA A 1 94 ? 1.650 -10.098 -2.068 1.00 77.62 94 ALA A CA 1
ATOM 734 C C . ALA A 1 94 ? 1.900 -10.382 -3.555 1.00 77.62 94 ALA A C 1
ATOM 736 O O . ALA A 1 94 ? 3.045 -10.570 -3.975 1.00 77.62 94 ALA A O 1
ATOM 737 N N . GLU A 1 95 ? 0.840 -10.345 -4.361 1.00 82.31 95 GLU A N 1
ATOM 738 C CA . GLU A 1 95 ? 0.939 -10.542 -5.806 1.00 82.31 95 GLU A CA 1
ATOM 739 C C . GLU A 1 95 ? 1.528 -9.303 -6.495 1.00 82.31 95 GLU A C 1
ATOM 741 O O . GLU A 1 95 ? 1.064 -8.175 -6.292 1.00 82.31 95 GLU A O 1
ATOM 746 N N . VAL A 1 96 ? 2.520 -9.509 -7.369 1.00 84.62 96 VAL A N 1
ATOM 747 C CA . VAL A 1 96 ? 2.960 -8.465 -8.303 1.00 84.62 96 VAL A CA 1
ATOM 748 C C . VAL A 1 96 ? 1.831 -8.226 -9.293 1.00 84.62 96 VAL A C 1
ATOM 750 O O . VAL A 1 96 ? 1.476 -9.106 -10.075 1.00 84.62 96 VAL A O 1
ATOM 753 N N . ARG A 1 97 ? 1.264 -7.022 -9.264 1.00 86.31 97 ARG A N 1
ATOM 754 C CA . ARG A 1 97 ? 0.122 -6.651 -10.100 1.00 86.31 97 ARG A CA 1
ATOM 755 C C . ARG A 1 97 ? 0.513 -5.822 -11.302 1.00 86.31 97 ARG A C 1
ATOM 757 O O . ARG A 1 97 ? -0.144 -5.915 -12.338 1.00 86.31 97 ARG A O 1
ATOM 764 N N . TYR A 1 98 ? 1.572 -5.038 -11.168 1.00 88.50 98 TYR A N 1
ATOM 765 C CA . TYR A 1 98 ? 2.126 -4.262 -12.263 1.00 88.50 98 TYR A CA 1
ATOM 766 C C . TYR A 1 98 ? 3.642 -4.402 -12.265 1.00 88.50 98 TYR A C 1
ATOM 768 O O . TYR A 1 98 ? 4.261 -4.459 -11.204 1.00 88.50 98 TYR A O 1
ATOM 776 N N . LEU A 1 99 ? 4.231 -4.446 -13.451 1.00 89.75 99 LEU A N 1
ATOM 777 C CA . LEU A 1 99 ? 5.656 -4.267 -13.649 1.00 89.75 99 LEU A CA 1
ATOM 778 C C . LEU A 1 99 ? 5.849 -2.974 -14.429 1.00 89.75 99 LEU A C 1
ATOM 780 O O . LEU A 1 99 ? 5.358 -2.843 -15.547 1.00 89.75 99 LEU A O 1
ATOM 784 N N . VAL A 1 100 ? 6.522 -2.011 -13.811 1.00 90.38 100 VAL A N 1
ATOM 785 C CA . VAL A 1 100 ? 6.896 -0.760 -14.465 1.00 90.38 100 VAL A CA 1
ATOM 786 C C . VAL A 1 100 ? 8.303 -0.934 -15.014 1.00 90.38 100 VAL A C 1
ATOM 788 O O . VAL A 1 100 ? 9.231 -1.161 -14.238 1.00 90.38 100 VAL A O 1
ATOM 791 N N . ASN A 1 101 ? 8.464 -0.836 -16.329 1.00 90.50 101 ASN A N 1
ATOM 792 C CA . ASN A 1 101 ? 9.771 -0.827 -16.968 1.00 90.50 101 ASN A CA 1
ATOM 793 C C . ASN A 1 101 ? 10.163 0.616 -17.292 1.00 90.50 101 ASN A C 1
ATOM 795 O O . ASN A 1 101 ? 9.370 1.389 -17.831 1.00 90.50 101 ASN A O 1
ATOM 799 N N . LEU A 1 102 ? 11.389 0.961 -16.927 1.00 89.12 102 LEU A N 1
ATOM 800 C CA . LEU A 1 102 ? 12.002 2.273 -17.053 1.00 89.12 102 LEU A CA 1
ATOM 801 C C . LEU A 1 102 ? 13.218 2.104 -17.965 1.00 89.12 102 LEU A C 1
ATOM 803 O O . LEU A 1 102 ? 14.240 1.551 -17.555 1.00 89.12 102 LEU A O 1
ATOM 807 N N . GLU A 1 103 ? 13.097 2.552 -19.208 1.00 85.50 103 GLU A N 1
ATOM 808 C CA . GLU A 1 103 ? 14.175 2.507 -20.192 1.00 85.50 103 GLU A CA 1
ATOM 809 C C . GLU A 1 103 ? 14.766 3.908 -20.351 1.00 85.50 103 GLU A C 1
ATOM 811 O O . GLU A 1 103 ? 14.128 4.820 -20.880 1.00 85.50 103 GLU A O 1
ATOM 816 N N . SER A 1 104 ? 15.990 4.100 -19.863 1.00 76.50 104 SER A N 1
ATOM 817 C CA . SER A 1 104 ? 16.707 5.371 -19.982 1.00 76.50 104 SER A CA 1
ATOM 818 C C . SER A 1 104 ? 17.493 5.408 -21.296 1.00 76.50 104 SER A C 1
ATOM 820 O O . SER A 1 104 ? 18.543 4.776 -21.412 1.00 76.50 104 SER A O 1
ATOM 822 N N . GLY A 1 105 ? 16.982 6.134 -22.294 1.00 70.88 105 GLY A N 1
ATOM 823 C CA . GLY A 1 105 ? 17.683 6.406 -23.552 1.00 70.88 105 GLY A CA 1
ATOM 824 C C . GLY A 1 105 ? 18.533 7.683 -23.504 1.00 70.88 105 GLY A C 1
ATOM 825 O O . GLY A 1 105 ? 18.522 8.426 -22.526 1.00 70.88 105 GLY A O 1
ATOM 826 N N . LEU A 1 106 ? 19.240 7.981 -24.601 1.00 65.06 106 LEU A N 1
ATOM 827 C CA . LEU A 1 106 ? 20.111 9.164 -24.766 1.00 65.06 106 LEU A CA 1
ATOM 828 C C . LEU A 1 106 ? 19.374 10.527 -24.780 1.00 65.06 106 LEU A C 1
ATOM 830 O O . LEU A 1 106 ? 19.999 11.546 -25.060 1.00 65.06 106 LEU A O 1
ATOM 834 N N . GLY A 1 107 ? 18.071 10.578 -24.487 1.00 68.25 107 GLY A N 1
ATOM 835 C CA . GLY A 1 107 ? 17.292 11.821 -24.543 1.00 68.25 107 GLY A CA 1
ATOM 836 C C . GLY A 1 107 ? 15.998 11.812 -23.732 1.00 68.25 107 GLY A C 1
ATOM 837 O O . GLY A 1 107 ? 15.661 12.829 -23.138 1.00 68.25 107 GLY A O 1
ATOM 838 N N . GLU A 1 108 ? 15.309 10.672 -23.641 1.00 76.69 108 GLU A N 1
ATOM 839 C CA . GLU A 1 108 ? 14.069 10.536 -22.870 1.00 76.69 108 GLU A CA 1
ATOM 840 C C . GLU A 1 108 ? 14.035 9.202 -22.113 1.00 76.69 108 GLU A C 1
ATOM 842 O O . GLU A 1 108 ? 14.634 8.208 -22.533 1.00 76.69 108 GLU A O 1
ATOM 847 N N . THR A 1 109 ? 13.344 9.194 -20.971 1.00 80.12 109 THR A N 1
ATOM 848 C CA . THR A 1 109 ? 13.027 7.960 -20.243 1.00 80.12 109 THR A CA 1
ATOM 849 C C . THR A 1 109 ? 11.687 7.445 -20.741 1.00 80.12 109 THR A C 1
ATOM 851 O O . THR A 1 109 ? 10.664 8.101 -20.553 1.00 80.12 109 THR A O 1
ATOM 854 N N . ILE A 1 110 ? 11.693 6.270 -21.362 1.00 86.38 110 ILE A N 1
ATOM 855 C CA . ILE A 1 110 ? 10.476 5.584 -21.784 1.00 86.38 110 ILE A CA 1
ATOM 856 C C . ILE A 1 110 ? 9.970 4.777 -20.589 1.00 86.38 110 ILE A C 1
ATOM 858 O O . ILE A 1 110 ? 10.701 3.970 -20.013 1.00 86.38 110 ILE A O 1
ATOM 862 N N . VAL A 1 111 ? 8.714 5.009 -20.205 1.00 88.88 111 VAL A N 1
ATOM 863 C CA . VAL A 1 111 ? 8.057 4.285 -19.113 1.00 88.88 111 VAL A CA 1
ATOM 864 C C . VAL A 1 111 ? 6.969 3.406 -19.700 1.00 88.88 111 VAL A C 1
ATOM 866 O O . VAL A 1 111 ? 6.050 3.902 -20.347 1.00 88.88 111 VAL A O 1
ATOM 869 N N . THR A 1 112 ? 7.052 2.102 -19.455 1.00 90.00 112 THR A N 1
ATOM 870 C CA . THR A 1 112 ? 5.995 1.156 -19.819 1.00 90.00 112 THR A CA 1
ATOM 871 C C . THR A 1 112 ? 5.462 0.447 -18.586 1.00 90.00 112 THR A C 1
ATOM 873 O O . THR A 1 112 ? 6.194 0.187 -17.633 1.00 90.00 112 THR A O 1
ATOM 876 N N . VAL A 1 113 ? 4.160 0.161 -18.580 1.00 89.12 113 VAL A N 1
ATOM 877 C CA . VAL A 1 113 ? 3.500 -0.526 -17.468 1.00 89.12 113 VAL A CA 1
ATOM 878 C C . VAL A 1 113 ? 2.822 -1.782 -17.986 1.00 89.12 113 VAL A C 1
ATOM 880 O O . VAL A 1 113 ? 1.862 -1.728 -18.751 1.00 89.12 113 VAL A O 1
ATOM 883 N N . GLU A 1 114 ? 3.300 -2.927 -17.526 1.00 88.19 114 GLU A N 1
ATOM 884 C CA . GLU A 1 114 ? 2.698 -4.226 -17.791 1.00 88.19 114 GLU A CA 1
ATOM 885 C C . GLU A 1 114 ? 1.828 -4.624 -16.609 1.00 88.19 114 GLU A C 1
ATOM 887 O O . GLU A 1 114 ? 2.299 -4.688 -15.471 1.00 88.19 114 GLU A O 1
ATOM 892 N N . ARG A 1 115 ? 0.559 -4.955 -16.849 1.00 85.19 115 ARG A N 1
ATOM 893 C CA . ARG A 1 115 ? -0.244 -5.597 -15.809 1.00 85.19 115 ARG A CA 1
ATOM 894 C C . ARG A 1 115 ? 0.170 -7.059 -15.728 1.00 85.19 115 ARG A C 1
ATOM 896 O O . ARG A 1 115 ? 0.169 -7.755 -16.730 1.00 85.19 115 ARG A O 1
ATOM 903 N N . ARG A 1 116 ? 0.476 -7.559 -14.537 1.00 78.50 116 ARG A N 1
ATOM 904 C CA . ARG A 1 116 ? 0.779 -8.975 -14.310 1.00 78.50 116 ARG A CA 1
ATOM 905 C C . ARG A 1 116 ? -0.488 -9.703 -13.853 1.00 78.50 116 ARG A C 1
ATOM 907 O O . ARG A 1 116 ? -1.271 -9.186 -13.049 1.00 78.50 116 ARG A O 1
ATOM 914 N N . VAL A 1 117 ? -0.724 -10.885 -14.424 1.00 66.94 117 VAL A N 1
ATOM 915 C CA . VAL A 1 117 ? -1.840 -11.772 -14.070 1.00 66.94 117 VAL A CA 1
ATOM 916 C C . VAL A 1 117 ? -1.236 -13.126 -13.686 1.00 66.94 117 VAL A C 1
ATOM 918 O O . VAL A 1 117 ? -0.380 -13.601 -14.428 1.00 66.94 117 VAL A O 1
ATOM 921 N N . PRO A 1 118 ? -1.664 -13.777 -12.587 1.00 56.47 118 PRO A N 1
ATOM 922 C CA . PRO A 1 118 ? -1.044 -15.013 -12.087 1.00 56.47 118 PRO A CA 1
ATOM 923 C C . PRO A 1 118 ? -0.947 -16.188 -13.082 1.00 56.47 118 PRO A C 1
ATOM 925 O O . PRO A 1 118 ? -0.241 -17.150 -12.808 1.00 56.47 118 PRO A O 1
ATOM 928 N N . ALA A 1 119 ? -1.632 -16.126 -14.230 1.00 55.38 119 ALA A N 1
ATOM 929 C CA . ALA A 1 119 ? -1.663 -17.194 -15.229 1.00 55.38 119 ALA A CA 1
ATOM 930 C C . ALA A 1 119 ? -1.044 -16.833 -16.597 1.00 55.38 119 ALA A C 1
ATOM 932 O O . ALA A 1 119 ? -0.868 -17.730 -17.412 1.00 55.38 119 ALA A O 1
ATOM 933 N N . HIS A 1 120 ? -0.746 -15.559 -16.886 1.00 51.06 120 HIS A N 1
ATOM 934 C CA . HIS A 1 120 ? -0.277 -15.115 -18.209 1.00 51.06 120 HIS A CA 1
ATOM 935 C C . HIS A 1 120 ? 0.609 -13.864 -18.091 1.00 51.06 120 HIS A C 1
ATOM 937 O O . HIS A 1 120 ? 0.353 -12.998 -17.250 1.00 51.06 120 HIS A O 1
ATOM 943 N N . ASN A 1 121 ? 1.605 -13.727 -18.979 1.00 52.12 121 ASN A N 1
ATOM 944 C CA . ASN A 1 121 ? 2.255 -12.436 -19.232 1.00 52.12 121 ASN A CA 1
ATOM 945 C C . ASN A 1 121 ? 1.150 -11.461 -19.647 1.00 52.12 121 ASN A C 1
ATOM 947 O O . ASN A 1 121 ? 0.464 -11.697 -20.641 1.00 52.12 121 ASN A O 1
ATOM 951 N N . GLY A 1 122 ? 0.871 -10.470 -18.804 1.00 57.09 122 GLY A N 1
ATOM 952 C CA . GLY A 1 122 ? -0.359 -9.707 -18.935 1.00 57.09 122 GLY A CA 1
ATOM 953 C C . GLY A 1 122 ? -0.241 -8.520 -19.882 1.00 57.09 122 GLY A C 1
ATOM 954 O O . GLY A 1 122 ? 0.818 -8.190 -20.408 1.00 57.09 122 GLY A O 1
ATOM 955 N N . GLU A 1 123 ? -1.404 -7.933 -20.134 1.00 71.12 123 GLU A N 1
ATOM 956 C CA . GLU A 1 123 ? -1.626 -6.870 -21.104 1.00 71.12 123 GLU A CA 1
ATOM 957 C C . GLU A 1 123 ? -0.841 -5.594 -20.755 1.00 71.12 123 GLU A C 1
ATOM 959 O O . GLU A 1 123 ? -0.760 -5.187 -19.589 1.00 71.12 123 GLU A O 1
ATOM 964 N N . MET A 1 124 ? -0.299 -4.941 -21.786 1.00 70.56 124 MET A N 1
ATOM 965 C CA . MET A 1 124 ? 0.266 -3.598 -21.677 1.00 70.56 124 MET A CA 1
ATOM 966 C C . MET A 1 124 ? -0.831 -2.619 -21.271 1.00 70.56 124 MET A C 1
ATOM 968 O O . MET A 1 124 ? -1.849 -2.486 -21.953 1.00 70.56 124 MET A O 1
ATOM 972 N N . VAL A 1 125 ? -0.621 -1.906 -20.171 1.00 72.25 125 VAL A N 1
ATOM 973 C CA . VAL A 1 125 ? -1.547 -0.864 -19.739 1.00 72.25 125 VAL A CA 1
ATOM 974 C C . VAL A 1 125 ? -1.258 0.374 -20.575 1.00 72.25 125 VAL A C 1
ATOM 976 O O . VAL A 1 125 ? -0.180 0.956 -20.470 1.00 72.25 125 VAL A O 1
ATOM 979 N N . LYS A 1 126 ? -2.214 0.772 -21.419 1.00 63.62 126 LYS A N 1
ATOM 980 C CA . LYS A 1 126 ? -2.144 2.061 -22.116 1.00 63.62 126 LYS A CA 1
ATOM 981 C C . LYS A 1 126 ? -2.213 3.175 -21.071 1.00 63.62 126 LYS A C 1
ATOM 983 O O . LYS A 1 126 ? -3.222 3.290 -20.375 1.00 63.62 126 LYS A O 1
ATOM 988 N N . THR A 1 127 ? -1.123 3.920 -20.944 1.00 51.81 127 THR A N 1
ATOM 989 C CA . THR A 1 127 ? -1.021 5.158 -20.160 1.00 51.81 127 THR A CA 1
ATOM 990 C C . THR A 1 127 ? -1.545 6.344 -20.943 1.00 51.81 127 THR A C 1
ATOM 992 O O . THR A 1 127 ? -1.251 6.394 -22.160 1.00 51.81 127 THR A O 1
#

Organism: NCBI:txid708192

Foldseek 3Di:
DDDDDDPDDPDDPPVCVVQDPVVCVVVVHDFDWDPPVPQWDKDWDDDDPPDFKTFIFTCNVLLCVQQPGPTPPGSSNVVSVVPRDDPPPPCPNTHRQKIWGWDDDPPDTDIWIFGDDPPDRGDTDDD

Secondary structure (DSSP, 8-state):
-PPPP-----S---HHHHT-HHHHHHTT---BPPPTT----EE-----TT-SEEEEEE-HHHHHHHHTTPPBT-HHHHHHHHHSPPP-SSSSSSEEEEEEEEEE-SS-EEEEEEEPBTTB-PPB---